Protein AF-A0A651H8C2-F1 (afdb_monomer_lite)

Structure (mmCIF, N/CA/C/O backbone):
data_AF-A0A651H8C2-F1
#
_entry.id   AF-A0A651H8C2-F1
#
loop_
_atom_site.group_PDB
_atom_site.id
_atom_site.type_symbol
_atom_site.label_atom_id
_atom_site.label_alt_id
_atom_site.label_comp_id
_atom_site.label_asym_id
_atom_site.label_entity_id
_atom_site.label_seq_id
_atom_site.pdbx_PDB_ins_code
_atom_site.Cartn_x
_atom_site.Cartn_y
_atom_site.Cartn_z
_atom_site.occupancy
_atom_site.B_iso_or_equiv
_atom_site.auth_seq_id
_atom_site.auth_comp_id
_atom_site.auth_asym_id
_atom_site.auth_atom_id
_atom_site.pdbx_PDB_model_num
ATOM 1 N N . MET A 1 1 ? 10.029 4.675 -16.932 1.00 61.56 1 MET A N 1
ATOM 2 C CA . MET A 1 1 ? 10.871 4.413 -15.744 1.00 61.56 1 MET A CA 1
ATOM 3 C C . MET A 1 1 ? 10.696 5.493 -14.683 1.00 61.56 1 MET A C 1
ATOM 5 O O . MET A 1 1 ? 9.834 5.257 -13.865 1.00 61.56 1 MET A O 1
ATOM 9 N N . ARG A 1 2 ? 11.285 6.706 -14.765 1.00 67.75 2 ARG A N 1
ATOM 10 C CA . ARG A 1 2 ? 11.061 7.772 -13.743 1.00 67.75 2 ARG A CA 1
ATOM 11 C C . ARG A 1 2 ? 9.588 8.041 -13.392 1.00 67.75 2 ARG A C 1
ATOM 13 O O . ARG A 1 2 ? 9.251 8.230 -12.239 1.00 67.75 2 ARG A O 1
ATOM 20 N N . ARG A 1 3 ? 8.698 8.016 -14.392 1.00 71.94 3 ARG A N 1
ATOM 21 C CA . ARG A 1 3 ? 7.248 8.160 -14.167 1.00 71.94 3 ARG A CA 1
ATOM 22 C C . ARG A 1 3 ? 6.633 6.999 -13.374 1.00 71.94 3 ARG A C 1
ATOM 24 O O . ARG A 1 3 ? 5.692 7.235 -12.642 1.00 71.94 3 ARG A O 1
ATOM 31 N N . ALA A 1 4 ? 7.127 5.775 -13.551 1.00 70.38 4 ALA A N 1
ATOM 32 C CA . ALA A 1 4 ? 6.646 4.609 -12.810 1.00 70.38 4 ALA A CA 1
ATOM 33 C C . ALA A 1 4 ? 7.158 4.618 -11.366 1.00 70.38 4 ALA A C 1
ATOM 35 O O . ALA A 1 4 ? 6.367 4.367 -10.468 1.00 70.38 4 ALA A O 1
ATOM 36 N N . ASP A 1 5 ? 8.420 5.005 -11.148 1.00 71.06 5 ASP A N 1
ATOM 37 C CA . ASP A 1 5 ? 8.989 5.166 -9.801 1.00 71.06 5 ASP A CA 1
ATOM 38 C C . ASP A 1 5 ? 8.168 6.169 -8.978 1.00 71.06 5 ASP A C 1
ATOM 40 O O . ASP A 1 5 ? 7.646 5.831 -7.919 1.00 71.06 5 ASP A O 1
ATOM 44 N N . SER A 1 6 ? 7.916 7.360 -9.534 1.00 77.19 6 SER A N 1
ATOM 45 C CA . SER A 1 6 ? 7.107 8.378 -8.857 1.00 77.19 6 SER A CA 1
ATOM 46 C C . SER A 1 6 ? 5.649 7.955 -8.630 1.00 77.19 6 SER A C 1
ATOM 48 O O . SER A 1 6 ? 5.031 8.400 -7.670 1.00 77.19 6 SER A O 1
ATOM 50 N N . LEU A 1 7 ? 5.067 7.109 -9.491 1.00 77.19 7 LEU A N 1
ATOM 51 C CA . LEU A 1 7 ? 3.709 6.588 -9.275 1.00 77.19 7 LEU A CA 1
ATOM 52 C C . LEU A 1 7 ? 3.666 5.595 -8.109 1.00 77.19 7 LEU A C 1
ATOM 54 O O . LEU A 1 7 ? 2.732 5.639 -7.311 1.00 77.19 7 LEU A O 1
ATOM 58 N N . ILE A 1 8 ? 4.681 4.735 -7.990 1.00 77.69 8 ILE A N 1
ATOM 59 C CA . ILE A 1 8 ? 4.803 3.796 -6.872 1.00 77.69 8 ILE A CA 1
ATOM 60 C C . ILE A 1 8 ? 4.958 4.572 -5.558 1.00 77.69 8 ILE A C 1
ATOM 62 O O . ILE A 1 8 ? 4.216 4.301 -4.619 1.00 77.69 8 ILE A O 1
ATOM 66 N N . GLU A 1 9 ? 5.837 5.576 -5.499 1.00 77.88 9 GLU A N 1
ATOM 67 C CA . GLU A 1 9 ? 6.042 6.426 -4.309 1.00 77.88 9 GLU A CA 1
ATOM 68 C C . GLU A 1 9 ? 4.744 7.102 -3.836 1.00 77.88 9 GLU A C 1
ATOM 70 O O . GLU A 1 9 ? 4.400 7.064 -2.653 1.00 77.88 9 GLU A O 1
ATOM 75 N N . VAL A 1 10 ? 3.977 7.682 -4.767 1.00 83.31 10 VAL A N 1
ATOM 76 C CA . VAL A 1 10 ? 2.702 8.346 -4.449 1.00 83.31 10 VAL A CA 1
ATOM 77 C C . VAL A 1 10 ? 1.705 7.366 -3.829 1.00 83.31 10 VAL A C 1
ATOM 79 O O . VAL A 1 10 ? 1.052 7.696 -2.835 1.00 83.31 10 VAL A O 1
ATOM 82 N N . GLU A 1 11 ? 1.587 6.159 -4.382 1.00 82.44 11 GLU A N 1
ATOM 83 C CA . GLU A 1 11 ? 0.660 5.151 -3.862 1.00 82.44 11 GLU A CA 1
ATOM 84 C C . GLU A 1 11 ? 1.151 4.537 -2.539 1.00 82.44 11 GLU A C 1
ATOM 86 O O . GLU A 1 11 ? 0.340 4.285 -1.647 1.00 82.44 11 GLU A O 1
ATOM 91 N N . LEU A 1 12 ? 2.465 4.374 -2.344 1.00 80.81 12 LEU A N 1
ATOM 92 C CA . LEU A 1 12 ? 3.044 3.948 -1.062 1.00 80.81 12 LEU A CA 1
ATOM 93 C C . LEU A 1 12 ? 2.746 4.961 0.051 1.00 80.81 12 LEU A C 1
ATOM 95 O O . LEU A 1 12 ? 2.313 4.573 1.141 1.00 80.81 12 LEU A O 1
ATOM 99 N N . LYS A 1 13 ? 2.893 6.257 -0.240 1.00 81.62 13 LYS A N 1
ATOM 100 C CA . LYS A 1 13 ? 2.529 7.336 0.685 1.00 81.62 13 LYS A CA 1
ATOM 101 C C . LYS A 1 13 ? 1.035 7.332 0.996 1.00 81.62 13 LYS A C 1
ATOM 103 O O . LYS A 1 13 ? 0.641 7.385 2.160 1.00 81.62 13 LYS A O 1
ATOM 108 N N . ARG A 1 14 ? 0.192 7.189 -0.030 1.00 82.75 14 ARG A N 1
ATOM 109 C CA . ARG A 1 14 ? -1.263 7.099 0.144 1.00 82.75 14 ARG A CA 1
ATOM 110 C C . ARG A 1 14 ? -1.661 5.915 1.023 1.00 82.75 14 ARG A C 1
ATOM 112 O O . ARG A 1 14 ? -2.537 6.058 1.872 1.00 82.75 14 ARG A O 1
ATOM 119 N N . ARG A 1 15 ? -1.014 4.759 0.857 1.00 83.81 15 ARG A N 1
ATOM 120 C CA . ARG A 1 15 ? -1.241 3.590 1.711 1.00 83.81 15 ARG A CA 1
ATOM 121 C C . ARG A 1 15 ? -0.920 3.898 3.173 1.00 83.81 15 ARG A C 1
ATOM 123 O O . ARG A 1 15 ? -1.736 3.598 4.039 1.00 83.81 15 ARG A O 1
ATOM 130 N N . HIS A 1 16 ? 0.233 4.507 3.443 1.00 82.00 16 HIS A N 1
ATOM 131 C CA . HIS A 1 16 ? 0.633 4.896 4.798 1.00 82.00 16 HIS A CA 1
ATOM 132 C C . HIS A 1 16 ? -0.402 5.832 5.452 1.00 82.00 16 HIS A C 1
ATOM 134 O O . HIS A 1 16 ? -0.836 5.599 6.585 1.00 82.00 16 HIS A O 1
ATOM 140 N N . ASP A 1 17 ? -0.880 6.833 4.709 1.00 84.88 17 ASP A N 1
ATOM 141 C CA . ASP A 1 17 ? -1.920 7.755 5.179 1.00 84.88 17 ASP A CA 1
ATOM 142 C C . ASP A 1 17 ? -3.240 7.029 5.493 1.00 84.88 17 ASP A C 1
ATOM 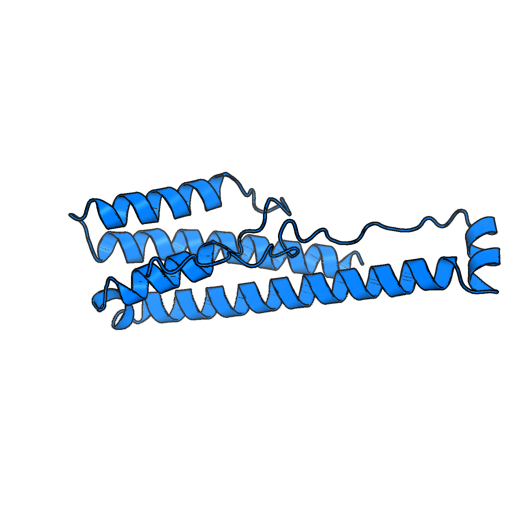144 O O . ASP A 1 17 ? -3.889 7.308 6.504 1.00 84.88 17 ASP A O 1
ATOM 148 N N . LEU A 1 18 ? -3.645 6.077 4.646 1.00 85.56 18 LEU A N 1
ATOM 149 C CA . LEU A 1 18 ? -4.859 5.281 4.848 1.00 85.56 18 LEU A CA 1
ATOM 150 C C . LEU A 1 18 ? -4.763 4.384 6.087 1.00 85.56 18 LEU A C 1
ATOM 152 O O . LEU A 1 18 ? -5.717 4.324 6.861 1.00 85.56 18 LEU A O 1
ATOM 156 N N . ILE A 1 19 ? -3.619 3.735 6.316 1.00 82.94 19 ILE A N 1
ATOM 157 C CA . ILE A 1 19 ? -3.395 2.906 7.511 1.00 82.94 19 ILE A CA 1
ATOM 158 C C . ILE A 1 19 ? -3.465 3.763 8.775 1.00 82.94 19 ILE A C 1
ATOM 160 O O . ILE A 1 19 ? -4.143 3.402 9.738 1.00 82.94 19 ILE A O 1
ATOM 164 N N . THR A 1 20 ? -2.845 4.943 8.743 1.00 83.75 20 THR A N 1
ATOM 165 C CA . THR A 1 20 ? -2.864 5.893 9.864 1.00 83.75 20 THR A CA 1
ATOM 166 C C . THR A 1 20 ? -4.287 6.329 10.217 1.00 83.75 20 THR A C 1
ATOM 168 O O . THR A 1 20 ? -4.624 6.466 11.392 1.00 83.75 20 THR A O 1
ATOM 171 N N . ARG A 1 21 ? -5.155 6.491 9.211 1.00 85.94 21 ARG A N 1
ATOM 172 C CA . ARG A 1 21 ? -6.579 6.816 9.397 1.00 85.94 21 ARG A CA 1
ATOM 173 C C . ARG A 1 21 ? -7.430 5.622 9.839 1.00 85.94 21 ARG A C 1
ATOM 175 O O . ARG A 1 21 ? -8.432 5.832 10.513 1.00 85.94 21 ARG A O 1
ATOM 182 N N . LEU A 1 22 ? -7.045 4.391 9.496 1.00 83.12 22 LEU A N 1
ATOM 183 C CA . LEU A 1 22 ? -7.740 3.166 9.919 1.00 83.12 22 LEU A CA 1
ATOM 184 C C . LEU A 1 22 ? -7.526 2.848 11.404 1.00 83.12 22 LEU A C 1
ATOM 186 O O . LEU A 1 22 ? -8.455 2.384 12.064 1.00 83.12 22 LEU A O 1
ATOM 190 N N . LEU A 1 23 ? -6.330 3.122 11.936 1.00 81.56 23 LEU A N 1
ATOM 191 C CA . LEU A 1 23 ? -5.975 2.865 13.337 1.00 81.56 23 LEU A CA 1
ATOM 192 C C . LEU A 1 23 ? -7.020 3.383 14.349 1.00 81.56 23 LEU A C 1
ATOM 194 O O . LEU A 1 23 ? -7.513 2.565 15.125 1.00 81.56 23 LEU A O 1
ATOM 198 N N . PRO A 1 24 ? -7.407 4.677 14.350 1.00 81.50 24 PRO A N 1
ATOM 199 C CA . PRO A 1 24 ? -8.368 5.205 15.317 1.00 81.50 24 PRO A CA 1
ATOM 200 C C . PRO A 1 24 ? -9.773 4.601 15.180 1.00 81.50 24 PRO A C 1
ATOM 202 O O . PRO A 1 24 ? -10.465 4.456 16.182 1.00 81.50 24 PRO A O 1
ATOM 205 N N . VAL A 1 25 ? -10.196 4.219 13.970 1.00 82.88 25 VAL A N 1
ATOM 206 C CA . VAL A 1 25 ? -11.518 3.607 13.725 1.00 82.88 25 VAL A CA 1
ATOM 207 C C . VAL A 1 25 ? -11.577 2.196 14.316 1.00 82.88 25 VAL A C 1
ATOM 209 O O . VAL A 1 25 ? -12.548 1.823 14.981 1.00 82.88 25 VAL A O 1
ATOM 212 N N . VAL A 1 26 ? -10.497 1.427 14.143 1.00 79.00 26 VAL A N 1
ATOM 213 C CA . VAL A 1 26 ? -10.358 0.090 14.736 1.00 79.00 26 VAL A CA 1
ATOM 214 C C . VAL A 1 26 ? -10.289 0.173 16.263 1.00 79.00 26 VAL A C 1
ATOM 216 O O . VAL A 1 26 ? -10.949 -0.616 16.937 1.00 79.00 26 VAL A O 1
ATOM 219 N N . THR A 1 27 ? -9.547 1.135 16.824 1.00 73.88 27 THR A N 1
ATOM 220 C CA . THR A 1 27 ? -9.454 1.298 18.286 1.00 73.88 27 THR A CA 1
ATOM 221 C C . THR A 1 27 ? -10.755 1.805 18.903 1.00 73.88 27 THR A C 1
ATOM 223 O O . THR A 1 27 ? -11.179 1.269 19.919 1.00 73.88 27 THR A O 1
ATOM 226 N N . ALA A 1 28 ? -11.436 2.772 18.277 1.00 76.25 28 ALA A N 1
ATOM 227 C CA . ALA A 1 28 ? -12.701 3.315 18.783 1.00 76.25 28 ALA A CA 1
ATOM 228 C C . ALA A 1 28 ? -13.816 2.260 18.821 1.00 76.25 28 ALA A C 1
ATOM 230 O O . ALA A 1 28 ? -14.696 2.298 19.678 1.00 76.25 28 ALA A O 1
ATOM 231 N N . SER A 1 29 ? -13.754 1.280 17.918 1.00 66.12 29 SER A N 1
ATOM 232 C CA . SER A 1 29 ? -14.707 0.174 17.896 1.00 66.12 29 SER A CA 1
ATOM 233 C C . SER A 1 29 ? -14.540 -0.784 19.082 1.00 66.12 29 SER A C 1
ATOM 235 O O . SER A 1 29 ? -15.473 -1.537 19.372 1.00 66.12 29 SER A O 1
ATOM 237 N N . ARG A 1 30 ? -13.389 -0.769 19.782 1.00 64.94 30 ARG A N 1
ATOM 238 C CA . ARG A 1 30 ? -13.098 -1.607 20.961 1.00 64.94 30 ARG A CA 1
ATOM 239 C C . ARG A 1 30 ? -12.039 -0.970 21.879 1.00 64.94 30 ARG A C 1
ATOM 241 O O . ARG A 1 30 ? -10.850 -1.246 21.751 1.00 64.94 30 ARG A O 1
ATOM 248 N N . GLU A 1 31 ? -12.488 -0.229 22.892 1.00 58.56 31 GLU A N 1
ATOM 249 C CA . GLU A 1 31 ? -11.609 0.369 23.919 1.00 58.56 31 GLU A CA 1
ATOM 250 C C . GLU A 1 31 ? -10.976 -0.683 24.873 1.00 58.56 31 GLU A C 1
ATOM 252 O O . GLU A 1 31 ? -9.943 -0.431 25.485 1.00 58.56 31 GLU A O 1
ATOM 257 N N . HIS A 1 32 ? -11.549 -1.895 24.986 1.00 52.62 32 HIS A N 1
ATOM 258 C CA . HIS A 1 32 ? -11.216 -2.864 26.052 1.00 52.62 32 HIS A CA 1
ATOM 259 C C . HIS A 1 32 ? -10.956 -4.307 25.577 1.00 52.62 32 HIS A C 1
ATOM 261 O O . HIS A 1 32 ? -11.388 -5.261 26.223 1.00 52.62 32 HIS A O 1
ATOM 267 N N . GLU A 1 33 ? -10.256 -4.509 24.457 1.00 67.25 33 GLU A N 1
ATOM 268 C CA . GLU A 1 33 ? -9.964 -5.864 23.966 1.00 67.25 33 GLU A CA 1
ATOM 269 C C . GLU A 1 33 ? -8.481 -6.057 23.616 1.00 67.25 33 GLU A C 1
ATOM 271 O O . GLU A 1 33 ? -7.947 -5.462 22.678 1.00 67.25 33 GLU A O 1
ATOM 276 N N . ARG A 1 34 ? -7.800 -6.919 24.387 1.00 66.75 34 ARG A N 1
ATOM 277 C CA . ARG A 1 34 ? -6.347 -7.160 24.293 1.00 66.75 34 ARG A CA 1
ATOM 278 C C . ARG A 1 34 ? -5.912 -7.620 22.895 1.00 66.75 34 ARG A C 1
ATOM 280 O O . ARG A 1 34 ? -4.860 -7.228 22.404 1.00 66.75 34 ARG A O 1
ATOM 287 N N . GLN A 1 35 ? -6.745 -8.422 22.235 1.00 65.44 35 GLN A N 1
ATOM 288 C CA . GLN A 1 35 ? -6.471 -8.970 20.905 1.00 65.44 35 GLN A CA 1
ATOM 289 C C . GLN A 1 35 ? -6.529 -7.905 19.792 1.00 65.44 35 GLN A C 1
ATOM 291 O O . GLN A 1 35 ? -5.765 -7.967 18.823 1.00 65.44 35 GLN A O 1
ATOM 296 N N . THR A 1 36 ? -7.374 -6.883 19.952 1.00 67.06 36 THR A N 1
ATOM 297 C CA . THR A 1 36 ? -7.422 -5.717 19.058 1.00 67.06 36 THR A CA 1
ATOM 298 C C . THR A 1 36 ? -6.156 -4.884 19.201 1.00 67.06 36 THR A C 1
ATOM 300 O O . THR A 1 36 ? -5.572 -4.481 18.199 1.00 67.06 36 THR A O 1
ATOM 303 N N . GLN A 1 37 ? -5.683 -4.685 20.434 1.00 69.19 37 GLN A N 1
ATOM 304 C CA . GLN A 1 37 ? -4.456 -3.933 20.706 1.00 69.19 37 GLN A CA 1
ATOM 305 C C . GLN A 1 37 ? -3.212 -4.615 20.119 1.00 69.19 37 GLN A C 1
ATOM 307 O O . GLN A 1 37 ? -2.365 -3.926 19.557 1.00 69.19 37 GLN A O 1
ATOM 312 N N . GLU A 1 38 ? -3.124 -5.950 20.162 1.00 73.19 38 GLU A N 1
ATOM 313 C CA . GLU A 1 38 ? -2.050 -6.711 19.499 1.00 73.19 38 GLU A CA 1
ATOM 314 C C . GLU A 1 38 ? -2.070 -6.526 17.972 1.00 73.19 38 GLU A C 1
ATOM 316 O O . GLU A 1 38 ? -1.035 -6.267 17.358 1.00 73.19 38 GLU A O 1
ATOM 321 N N . SER A 1 39 ? -3.251 -6.597 17.356 1.00 66.69 39 SER A N 1
ATOM 322 C CA . SER A 1 39 ? -3.411 -6.435 15.902 1.00 66.69 39 SER A CA 1
ATOM 323 C C . SER A 1 39 ? -3.111 -4.997 15.451 1.00 66.69 39 SER A C 1
ATOM 325 O O . SER A 1 39 ? -2.460 -4.767 14.435 1.00 66.69 39 SER A O 1
ATOM 327 N N . VAL A 1 40 ? -3.530 -4.011 16.248 1.00 71.38 40 VAL A N 1
ATOM 328 C CA . VAL A 1 40 ? -3.216 -2.586 16.066 1.00 71.38 40 VAL A CA 1
ATOM 329 C C . VAL A 1 40 ? -1.720 -2.319 16.250 1.00 71.38 40 VAL A C 1
ATOM 331 O O . VAL A 1 40 ? -1.142 -1.547 15.488 1.00 71.38 40 VAL A O 1
ATOM 334 N N . ALA A 1 41 ? -1.071 -2.975 17.214 1.00 71.50 41 ALA A N 1
ATOM 335 C CA . ALA A 1 41 ? 0.372 -2.881 17.408 1.00 71.50 41 ALA A CA 1
ATOM 336 C C . ALA A 1 41 ? 1.140 -3.442 16.203 1.00 71.50 41 ALA A C 1
ATOM 338 O O . ALA A 1 41 ? 2.084 -2.804 15.749 1.00 71.50 41 ALA A O 1
ATOM 339 N N . GLN A 1 42 ? 0.699 -4.567 15.627 1.00 69.94 42 GLN A N 1
ATOM 340 C CA . GLN A 1 42 ? 1.275 -5.109 14.387 1.00 69.94 42 GLN A CA 1
ATOM 341 C C . GLN A 1 42 ? 1.107 -4.154 13.197 1.00 69.94 42 GLN A C 1
ATOM 343 O O . GLN A 1 42 ? 2.032 -3.974 12.410 1.00 69.94 42 GLN A O 1
ATOM 348 N N . LEU A 1 43 ? -0.052 -3.502 13.068 1.00 67.06 43 LEU A N 1
ATOM 349 C CA . LEU A 1 43 ? -0.266 -2.491 12.028 1.00 67.06 43 LEU A CA 1
ATOM 350 C C . LEU A 1 43 ? 0.640 -1.265 12.229 1.00 67.06 43 LEU A C 1
ATOM 352 O O . LEU A 1 43 ? 1.177 -0.732 11.258 1.00 67.06 43 LEU A O 1
ATOM 356 N N . ARG A 1 44 ? 0.856 -0.835 13.479 1.00 68.50 44 ARG A N 1
ATOM 357 C CA . ARG A 1 44 ? 1.773 0.269 13.809 1.00 68.50 44 ARG A CA 1
ATOM 358 C C . ARG A 1 44 ? 3.223 -0.070 13.491 1.00 68.50 44 ARG A C 1
ATOM 360 O O . ARG A 1 44 ? 3.868 0.715 12.809 1.00 68.50 44 ARG A O 1
ATOM 367 N N . THR A 1 45 ? 3.711 -1.245 13.887 1.00 68.00 45 THR A N 1
ATOM 368 C CA . THR A 1 45 ? 5.090 -1.654 13.576 1.00 68.00 45 THR A CA 1
ATOM 369 C C . THR A 1 45 ? 5.323 -1.768 12.073 1.00 68.00 45 THR A C 1
ATOM 371 O O . THR A 1 45 ? 6.373 -1.355 11.594 1.00 68.00 45 THR A O 1
ATOM 374 N N . GLN A 1 46 ? 4.337 -2.238 11.301 1.00 62.84 46 GLN A N 1
ATOM 375 C CA . GLN A 1 46 ? 4.415 -2.247 9.834 1.00 62.84 46 GLN A CA 1
ATOM 376 C C . GLN A 1 46 ? 4.455 -0.832 9.233 1.00 62.84 46 GLN A C 1
ATOM 378 O O . GLN A 1 46 ? 5.148 -0.598 8.244 1.00 62.84 46 GLN A O 1
ATOM 383 N N . THR A 1 47 ? 3.740 0.114 9.842 1.00 61.41 47 THR A N 1
ATOM 384 C CA . THR A 1 47 ? 3.683 1.518 9.408 1.00 61.41 47 THR A CA 1
ATOM 385 C C . THR A 1 47 ? 4.972 2.275 9.747 1.00 61.41 47 THR A C 1
ATOM 387 O O . THR A 1 47 ? 5.420 3.101 8.958 1.00 61.41 47 THR A O 1
ATOM 390 N N . GLU A 1 48 ? 5.594 1.968 10.888 1.00 62.16 48 GLU A N 1
ATOM 391 C CA . GLU A 1 48 ? 6.862 2.558 11.341 1.00 62.16 48 GLU A CA 1
ATOM 392 C C . GLU A 1 48 ? 8.086 1.939 10.645 1.00 62.16 48 GLU A C 1
ATOM 394 O O . GLU A 1 48 ? 9.055 2.639 10.359 1.00 62.16 48 GLU A O 1
ATOM 399 N N . ALA A 1 49 ? 8.039 0.641 10.320 1.00 54.97 49 ALA A N 1
ATOM 400 C CA . ALA A 1 49 ? 9.123 -0.066 9.633 1.00 54.97 49 ALA A CA 1
ATOM 401 C C . ALA A 1 49 ? 9.216 0.253 8.128 1.00 54.97 49 ALA A C 1
ATOM 403 O O . ALA A 1 49 ? 10.228 -0.059 7.501 1.00 54.97 49 ALA A O 1
ATOM 404 N N . SER A 1 50 ? 8.186 0.872 7.541 1.00 53.59 50 SER A N 1
ATOM 405 C CA . SER A 1 50 ? 8.179 1.332 6.147 1.00 53.59 50 SER A CA 1
ATOM 406 C C . SER A 1 50 ? 8.012 2.853 6.074 1.00 53.59 50 SER A C 1
ATOM 408 O O . SER A 1 50 ? 6.881 3.343 6.001 1.00 53.59 50 SER A O 1
ATOM 410 N N . PRO A 1 51 ? 9.123 3.617 6.057 1.00 54.91 51 PRO A N 1
ATOM 411 C CA . PRO A 1 51 ? 9.099 5.030 5.697 1.00 54.91 51 PRO A CA 1
ATOM 412 C C . PRO A 1 51 ? 8.393 5.236 4.345 1.00 54.91 51 PRO A C 1
ATOM 414 O O . PRO A 1 51 ? 8.466 4.348 3.491 1.00 54.91 51 PRO A O 1
ATOM 417 N N . PRO A 1 52 ? 7.760 6.400 4.104 1.00 51.75 52 PRO A N 1
ATOM 418 C CA . PRO A 1 52 ? 6.992 6.669 2.881 1.00 51.75 52 PRO A CA 1
ATOM 419 C C . PRO A 1 52 ? 7.787 6.492 1.572 1.00 51.75 52 PRO A C 1
ATOM 421 O O . PRO A 1 52 ? 7.171 6.253 0.538 1.00 51.75 52 PRO A O 1
ATOM 424 N N . ASP A 1 53 ? 9.123 6.542 1.636 1.00 47.84 53 ASP A N 1
ATOM 425 C CA . ASP A 1 53 ? 10.039 6.428 0.489 1.00 47.84 53 ASP A CA 1
ATOM 426 C C . ASP A 1 53 ? 10.697 5.045 0.333 1.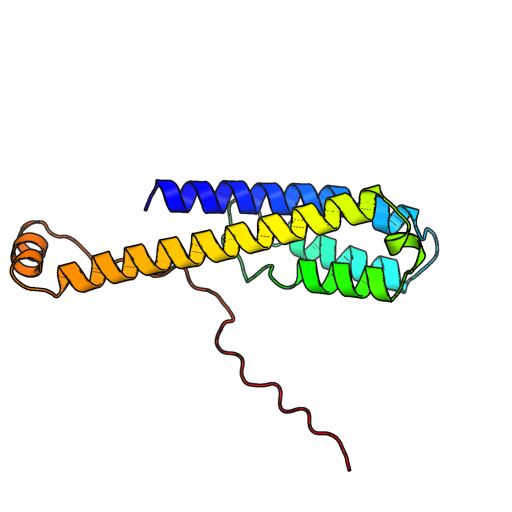00 47.84 53 ASP A C 1
ATOM 428 O O . ASP A 1 53 ? 11.452 4.816 -0.612 1.00 47.84 53 ASP A O 1
ATOM 432 N N . CYS A 1 54 ? 10.448 4.099 1.241 1.00 47.25 54 CYS A N 1
ATOM 433 C CA . CYS A 1 54 ? 11.064 2.781 1.146 1.00 47.25 54 CYS A CA 1
ATOM 434 C C . CYS A 1 54 ? 10.135 1.802 0.427 1.00 47.25 54 CYS A C 1
ATOM 436 O O . CYS A 1 54 ? 9.075 1.427 0.934 1.00 47.25 54 CYS A O 1
ATOM 438 N N . ALA A 1 55 ? 10.614 1.267 -0.697 1.00 47.22 55 ALA A N 1
ATOM 439 C CA . ALA A 1 55 ? 10.228 -0.042 -1.226 1.00 47.22 55 ALA A CA 1
ATOM 440 C C . ALA A 1 55 ? 10.688 -1.173 -0.273 1.00 47.22 55 ALA A C 1
ATOM 442 O O . ALA A 1 55 ? 11.387 -2.100 -0.669 1.00 47.22 55 ALA A O 1
ATOM 443 N N . GLY A 1 56 ? 10.377 -1.032 1.019 1.00 42.31 56 GLY A N 1
ATOM 444 C CA . GLY A 1 56 ? 10.705 -1.980 2.074 1.00 42.31 56 GLY A CA 1
ATOM 445 C C . GLY A 1 56 ? 9.908 -3.282 1.950 1.00 42.31 56 GLY A C 1
ATOM 446 O O . GLY A 1 56 ? 9.028 -3.383 1.087 1.00 42.31 56 GLY A O 1
ATOM 447 N N . PRO A 1 57 ? 10.232 -4.281 2.797 1.00 42.28 57 PRO A N 1
ATOM 448 C CA . PRO A 1 57 ? 9.700 -5.636 2.705 1.00 42.28 57 PRO A CA 1
ATOM 449 C C . PRO A 1 57 ? 8.175 -5.633 2.620 1.00 42.28 57 PRO A C 1
ATOM 451 O O . PRO A 1 57 ? 7.498 -4.833 3.266 1.00 42.28 57 PRO A O 1
ATOM 454 N N . ASP A 1 58 ? 7.673 -6.504 1.751 1.00 53.00 58 ASP A N 1
ATOM 455 C CA . ASP A 1 58 ? 6.355 -6.424 1.138 1.00 53.00 58 ASP A CA 1
ATOM 456 C C . ASP A 1 58 ? 5.209 -6.118 2.134 1.00 53.00 58 ASP A C 1
ATOM 458 O O . ASP A 1 58 ? 4.876 -6.939 2.991 1.00 53.00 58 ASP A O 1
ATOM 462 N N . PRO A 1 59 ? 4.549 -4.950 2.030 1.00 52.00 59 PRO A N 1
ATOM 463 C CA . PRO A 1 59 ? 3.459 -4.559 2.934 1.00 52.00 59 PRO A CA 1
ATOM 464 C C . PRO A 1 59 ? 2.117 -5.198 2.560 1.00 52.00 59 PRO A C 1
ATOM 466 O O . PRO A 1 59 ? 1.074 -4.829 3.104 1.00 52.00 59 PRO A O 1
ATOM 469 N N . THR A 1 60 ? 2.136 -6.194 1.669 1.00 53.12 60 THR A N 1
ATOM 470 C CA . THR A 1 60 ? 1.002 -7.066 1.324 1.00 53.12 60 THR A CA 1
ATOM 471 C C . THR A 1 60 ? 0.346 -7.713 2.548 1.00 53.12 60 THR A C 1
ATOM 473 O O . THR A 1 60 ? -0.765 -8.225 2.436 1.00 53.12 60 THR A O 1
ATOM 476 N N . ALA A 1 61 ? 0.972 -7.649 3.726 1.00 61.25 61 ALA A N 1
ATOM 477 C CA . ALA A 1 61 ? 0.415 -8.091 4.999 1.00 61.25 61 ALA A CA 1
ATOM 478 C C . ALA A 1 61 ? -0.688 -7.181 5.582 1.00 61.25 61 ALA A C 1
ATOM 480 O O . ALA A 1 61 ? -1.474 -7.656 6.401 1.00 61.25 61 ALA A O 1
ATOM 481 N N . VAL A 1 62 ? -0.816 -5.914 5.167 1.00 69.50 62 VAL A N 1
ATOM 482 C CA . VAL A 1 62 ? -1.755 -4.976 5.816 1.00 69.50 62 VAL A CA 1
ATOM 483 C C . VAL A 1 62 ? -3.213 -5.285 5.469 1.00 69.50 62 VAL A C 1
ATOM 485 O O . VAL A 1 62 ? -4.053 -5.414 6.360 1.00 69.50 62 VAL A O 1
ATOM 488 N N . LEU A 1 63 ? -3.547 -5.412 4.180 1.00 78.81 63 LEU A N 1
ATOM 489 C CA . LEU A 1 63 ? -4.929 -5.650 3.748 1.00 78.81 63 LEU A CA 1
ATOM 490 C C . LEU A 1 63 ? -5.506 -6.980 4.289 1.00 78.81 63 LEU A C 1
ATOM 492 O O . LEU A 1 63 ? -6.659 -6.972 4.730 1.00 78.81 63 LEU A O 1
ATOM 496 N N . PRO A 1 64 ? -4.755 -8.101 4.323 1.00 80.25 64 PRO A N 1
ATOM 497 C CA . PRO A 1 64 ? -5.172 -9.323 5.011 1.00 80.25 64 PRO A CA 1
ATOM 498 C C . PRO A 1 64 ? -5.443 -9.122 6.505 1.00 80.25 64 PRO A C 1
ATOM 500 O O . PRO A 1 64 ? -6.458 -9.609 6.994 1.00 80.25 64 PRO A O 1
ATOM 503 N N . VAL A 1 65 ? -4.599 -8.366 7.219 1.00 77.88 65 VAL A N 1
ATOM 504 C CA . VAL A 1 65 ? -4.816 -8.051 8.644 1.00 77.88 65 VAL A CA 1
ATOM 505 C C . VAL A 1 65 ? -6.095 -7.230 8.831 1.00 77.88 65 VAL A C 1
ATOM 507 O O . VAL A 1 65 ? -6.913 -7.554 9.690 1.00 77.88 65 VAL A O 1
ATOM 510 N N . VAL A 1 66 ? -6.330 -6.219 7.989 1.00 80.12 66 VAL A N 1
ATOM 511 C CA . VAL A 1 66 ? -7.561 -5.407 8.025 1.00 80.12 66 VAL A CA 1
ATOM 512 C C . VAL A 1 66 ? -8.806 -6.255 7.729 1.00 80.12 66 VAL A C 1
ATOM 514 O O . VAL A 1 66 ? -9.837 -6.072 8.374 1.00 80.12 66 VAL A O 1
ATOM 517 N N . ARG A 1 67 ? -8.728 -7.215 6.797 1.00 84.19 67 ARG A N 1
ATOM 518 C CA . ARG A 1 67 ? -9.827 -8.161 6.523 1.00 84.19 67 ARG A CA 1
ATOM 519 C C . ARG A 1 67 ? -10.087 -9.098 7.700 1.00 84.19 67 ARG A C 1
ATOM 521 O O . ARG A 1 67 ? -11.235 -9.232 8.103 1.00 84.19 67 ARG A O 1
ATOM 528 N N . ALA A 1 68 ? -9.040 -9.667 8.293 1.00 83.19 68 ALA A N 1
ATOM 529 C CA . ALA A 1 68 ? -9.168 -10.526 9.468 1.00 83.19 68 ALA A CA 1
ATOM 530 C C . ALA A 1 68 ? -9.790 -9.778 10.663 1.00 83.19 68 ALA A C 1
ATOM 532 O O . ALA A 1 68 ? -10.593 -10.342 11.406 1.00 83.19 68 ALA A O 1
ATOM 533 N N . LEU A 1 69 ? -9.467 -8.490 10.828 1.00 78.75 69 LEU A N 1
ATOM 534 C CA . LEU A 1 69 ? -10.120 -7.622 11.809 1.00 78.75 69 LEU A CA 1
ATOM 535 C C . LEU A 1 69 ? -11.605 -7.422 11.492 1.00 78.75 69 LEU A C 1
ATOM 537 O O . LEU A 1 69 ? -12.437 -7.551 12.385 1.00 78.75 69 LEU A O 1
ATOM 541 N N . ALA A 1 70 ? -11.955 -7.161 10.232 1.00 84.19 70 ALA A N 1
ATOM 542 C CA . ALA A 1 70 ? -13.349 -7.015 9.822 1.00 84.19 70 ALA A CA 1
ATOM 543 C C . ALA A 1 70 ? -14.165 -8.301 10.055 1.00 84.19 70 ALA A C 1
ATOM 545 O O . ALA A 1 70 ? -15.308 -8.230 10.498 1.00 84.19 70 ALA A O 1
ATOM 546 N N . GLU A 1 71 ? -13.590 -9.478 9.794 1.00 84.06 71 GLU A N 1
ATOM 547 C CA . GLU A 1 71 ? -14.232 -10.781 10.029 1.00 84.06 71 GLU A CA 1
ATOM 548 C C . GLU A 1 71 ? -14.454 -11.059 11.519 1.00 84.06 71 GLU A C 1
ATOM 550 O O . GLU A 1 71 ? -15.524 -11.521 11.914 1.00 84.06 71 GLU A O 1
ATOM 555 N N . ARG A 1 72 ? -13.466 -10.735 12.360 1.00 81.25 72 ARG A N 1
ATOM 556 C CA . ARG A 1 72 ? -13.561 -10.892 13.818 1.00 81.25 72 ARG A CA 1
ATOM 557 C C . ARG A 1 72 ? -14.518 -9.908 14.476 1.00 81.25 72 ARG A C 1
ATOM 559 O O . ARG A 1 72 ? -15.106 -10.233 15.506 1.00 81.25 72 ARG A O 1
ATOM 566 N N . TYR A 1 73 ? -14.675 -8.719 13.902 1.00 80.88 73 TYR A N 1
ATOM 567 C CA . TYR A 1 73 ? -15.445 -7.631 14.494 1.00 80.88 73 TYR A CA 1
ATOM 568 C C . TYR A 1 73 ? -16.552 -7.153 13.544 1.00 80.88 73 TYR A C 1
ATOM 570 O O . TYR A 1 73 ? -16.367 -6.162 12.838 1.00 80.88 73 TYR A O 1
ATOM 578 N N . PRO A 1 74 ? -17.752 -7.769 13.578 1.00 81.88 74 PRO A N 1
ATOM 579 C CA . PRO A 1 74 ? -18.883 -7.383 12.726 1.00 81.88 74 PRO A CA 1
ATOM 580 C C . PRO A 1 74 ? -19.284 -5.904 12.837 1.00 81.88 74 PRO A C 1
ATOM 582 O O . PRO A 1 74 ? -19.764 -5.321 11.871 1.00 81.88 74 PRO A O 1
ATOM 585 N N . ALA A 1 75 ? -19.033 -5.272 13.989 1.00 82.00 75 ALA A N 1
ATOM 586 C CA . ALA A 1 75 ? -19.253 -3.838 14.187 1.00 82.00 75 ALA A CA 1
ATOM 587 C C . ALA A 1 75 ? -18.447 -2.968 13.198 1.00 82.00 75 ALA A C 1
ATOM 589 O O . ALA A 1 75 ? -18.959 -1.954 12.728 1.00 82.00 75 ALA A O 1
ATOM 590 N N . LEU A 1 76 ? -17.235 -3.396 12.818 1.00 83.38 76 LEU A N 1
ATOM 591 C CA . LEU A 1 76 ? -16.427 -2.723 11.794 1.00 83.38 76 LEU A CA 1
ATOM 592 C C . LEU A 1 76 ? -17.054 -2.850 10.404 1.00 83.38 76 LEU A C 1
ATOM 594 O O . LEU A 1 76 ? -16.966 -1.926 9.607 1.00 83.38 76 LEU A O 1
ATOM 598 N N . GLN A 1 77 ? -17.720 -3.971 10.111 1.00 80.69 77 GLN A N 1
ATOM 599 C CA . GLN A 1 77 ? -18.391 -4.167 8.821 1.00 80.69 77 GLN A CA 1
ATOM 600 C C . GLN A 1 77 ? -19.590 -3.228 8.652 1.00 80.69 77 GLN A C 1
ATOM 602 O O . GLN A 1 77 ? -19.896 -2.814 7.536 1.00 80.69 77 GLN A O 1
ATOM 607 N N . SER A 1 78 ? -20.264 -2.888 9.755 1.00 84.88 78 SER A N 1
ATOM 608 C CA . SER A 1 78 ? -21.347 -1.899 9.761 1.00 84.88 78 SER A CA 1
ATOM 609 C C . SER A 1 78 ? -20.860 -0.448 9.784 1.00 84.88 78 SER A C 1
ATOM 611 O O . SER A 1 78 ? -21.650 0.459 9.522 1.00 84.88 78 SER A O 1
ATOM 613 N N . ASP A 1 79 ? -19.582 -0.210 10.089 1.00 86.88 79 ASP A N 1
ATOM 614 C CA . ASP A 1 79 ? -19.004 1.128 10.088 1.00 86.88 79 ASP A CA 1
ATOM 615 C C . ASP A 1 79 ? -18.719 1.578 8.647 1.00 86.88 79 ASP A C 1
ATOM 617 O O . ASP A 1 79 ? -17.885 1.028 7.920 1.00 86.88 79 ASP A O 1
ATOM 621 N N . ARG A 1 80 ? -19.435 2.623 8.225 1.00 88.75 80 ARG A N 1
ATOM 622 C CA . ARG A 1 80 ? -19.316 3.188 6.881 1.00 88.75 80 ARG A CA 1
ATOM 623 C C . ARG A 1 80 ? -17.918 3.750 6.605 1.00 88.75 80 ARG A C 1
ATOM 625 O O . ARG A 1 80 ? -17.403 3.552 5.506 1.00 88.75 80 ARG A O 1
ATOM 632 N N . LEU A 1 81 ? -17.310 4.434 7.575 1.00 88.69 81 LEU A N 1
ATOM 633 C CA . LEU A 1 81 ? -15.976 5.018 7.432 1.00 88.69 81 LEU A CA 1
ATOM 634 C C . LEU A 1 81 ? -14.922 3.913 7.310 1.00 88.69 81 LEU A C 1
ATOM 636 O O . LEU A 1 81 ? -14.040 4.001 6.455 1.00 88.69 81 LEU A O 1
ATOM 640 N N . PHE A 1 82 ? -15.039 2.850 8.113 1.00 88.94 82 PHE A N 1
ATOM 641 C CA . PHE A 1 82 ? -14.166 1.681 7.999 1.00 88.94 82 PHE A CA 1
ATOM 642 C C . PHE A 1 82 ? -14.254 1.049 6.604 1.00 88.94 82 PHE A C 1
ATOM 644 O O . PHE A 1 82 ? -13.224 0.835 5.962 1.00 88.94 82 PHE A O 1
ATOM 651 N N . GLY A 1 83 ? -15.468 0.813 6.098 1.00 90.00 83 GLY A N 1
ATOM 652 C CA . GLY A 1 83 ? -15.674 0.245 4.764 1.00 90.00 83 GLY A CA 1
ATOM 653 C C . GLY A 1 83 ? -15.101 1.111 3.632 1.00 90.00 83 GLY A C 1
ATOM 654 O O . GLY A 1 83 ? -14.479 0.588 2.703 1.00 90.00 83 GLY A O 1
ATOM 655 N N . GLU A 1 84 ? -15.253 2.436 3.711 1.00 91.56 84 GLU A N 1
ATOM 656 C CA . GLU A 1 84 ? -14.686 3.385 2.739 1.00 91.56 84 GLU A CA 1
ATOM 657 C C . GLU A 1 84 ? -13.145 3.381 2.752 1.00 91.56 84 GLU A C 1
ATOM 659 O O . GLU A 1 84 ? -12.506 3.349 1.691 1.00 91.56 84 GLU A O 1
ATOM 664 N N . LEU A 1 85 ? -12.535 3.352 3.941 1.00 90.25 85 LEU A N 1
ATOM 665 C CA . LEU A 1 85 ? -11.082 3.276 4.104 1.00 90.25 85 LEU A CA 1
ATOM 666 C C . LEU A 1 85 ? -10.523 1.923 3.645 1.00 90.25 85 LEU A C 1
ATOM 668 O O . LEU A 1 85 ? -9.515 1.891 2.939 1.00 90.25 85 LEU A O 1
ATOM 672 N N . GLN A 1 86 ? -11.190 0.815 3.979 1.00 88.62 86 GLN A N 1
ATOM 673 C CA . GLN A 1 86 ? -10.806 -0.529 3.543 1.00 88.62 86 GLN A CA 1
ATOM 674 C C . GLN A 1 86 ? -10.861 -0.662 2.015 1.00 88.62 86 GLN A C 1
ATOM 676 O O . GLN A 1 86 ? -9.946 -1.227 1.410 1.00 88.62 86 GLN A O 1
ATOM 681 N N . ARG A 1 87 ? -11.903 -0.117 1.370 1.00 90.69 87 ARG A N 1
ATOM 682 C CA . ARG A 1 87 ? -12.005 -0.083 -0.097 1.00 90.69 87 ARG A CA 1
ATOM 683 C C . ARG A 1 87 ? -10.879 0.745 -0.710 1.00 90.69 87 ARG A C 1
ATOM 685 O O . ARG A 1 87 ? -10.194 0.252 -1.601 1.00 90.69 87 ARG A O 1
ATOM 692 N N . SER A 1 88 ? -10.648 1.952 -0.193 1.00 89.69 88 SER A N 1
ATOM 693 C CA . SER A 1 88 ? -9.571 2.833 -0.666 1.00 89.69 88 SER A CA 1
ATOM 694 C C . SER A 1 88 ? -8.198 2.170 -0.540 1.00 89.69 88 SER A C 1
ATOM 696 O O . SER A 1 88 ? -7.387 2.249 -1.459 1.00 89.69 88 SER A O 1
ATOM 698 N N . LEU A 1 89 ? -7.956 1.466 0.570 1.00 87.06 89 LEU A N 1
ATOM 699 C CA . LEU A 1 89 ? -6.732 0.699 0.787 1.00 87.06 89 LEU A CA 1
ATOM 700 C C . LEU A 1 89 ? -6.593 -0.423 -0.249 1.00 87.06 89 LEU A C 1
ATOM 702 O O . LEU A 1 89 ? -5.533 -0.572 -0.848 1.00 87.06 89 LEU A O 1
ATOM 706 N N . SER A 1 90 ? -7.669 -1.170 -0.514 1.00 86.88 90 SER A N 1
ATOM 707 C CA . SER A 1 90 ? -7.672 -2.227 -1.533 1.00 86.88 90 SER A CA 1
ATOM 708 C C . SER A 1 90 ? -7.399 -1.694 -2.944 1.00 86.88 90 SER A C 1
ATOM 710 O O . SER A 1 90 ? -6.706 -2.354 -3.715 1.00 86.88 90 SER A O 1
ATOM 712 N N . GLU A 1 91 ? -7.936 -0.527 -3.299 1.00 89.56 91 GLU A N 1
ATOM 713 C CA . GLU A 1 91 ? -7.669 0.120 -4.589 1.00 89.56 91 GLU A CA 1
ATOM 714 C C . GLU A 1 91 ? -6.212 0.581 -4.702 1.00 89.56 91 GLU A C 1
ATOM 716 O O . GLU A 1 91 ? -5.586 0.399 -5.746 1.00 89.56 91 GLU A O 1
ATOM 721 N N . THR A 1 92 ? -5.651 1.147 -3.630 1.00 86.69 92 THR A N 1
ATOM 722 C CA . THR A 1 92 ? -4.235 1.530 -3.584 1.00 86.69 92 THR A CA 1
ATOM 723 C C . THR A 1 92 ? -3.323 0.309 -3.723 1.00 86.69 92 THR A C 1
ATOM 725 O O . THR A 1 92 ? -2.395 0.350 -4.525 1.00 86.69 92 THR A O 1
ATOM 728 N N . GLU A 1 93 ? -3.614 -0.811 -3.053 1.00 82.38 93 GLU A N 1
ATOM 729 C CA . GLU A 1 93 ? -2.841 -2.055 -3.216 1.00 82.38 93 GLU A CA 1
ATOM 730 C C . GLU A 1 93 ? -2.865 -2.578 -4.661 1.00 82.38 93 GLU A C 1
ATOM 732 O O . GLU A 1 93 ? -1.830 -2.956 -5.211 1.00 82.38 93 GLU A O 1
ATOM 737 N N . GLN A 1 94 ? -4.026 -2.535 -5.323 1.00 85.19 94 GLN A N 1
ATOM 738 C CA . GLN A 1 94 ? -4.134 -2.910 -6.738 1.00 85.19 94 GLN A CA 1
ATOM 739 C C . GLN A 1 94 ? -3.299 -1.991 -7.638 1.00 85.19 94 GLN A C 1
ATOM 741 O O . GLN A 1 94 ? -2.615 -2.466 -8.544 1.00 85.19 94 GLN A O 1
ATOM 746 N N . ARG A 1 95 ? -3.307 -0.678 -7.383 1.00 84.44 95 ARG A N 1
ATOM 747 C CA . ARG A 1 95 ? -2.502 0.294 -8.141 1.00 84.44 95 ARG A CA 1
ATOM 748 C C . ARG A 1 95 ? -1.005 0.093 -7.936 1.00 84.44 95 ARG A C 1
ATOM 750 O O . ARG A 1 95 ? -0.254 0.196 -8.906 1.00 84.44 95 ARG A O 1
ATOM 757 N N . ILE A 1 96 ? -0.573 -0.222 -6.715 1.00 81.12 96 ILE A N 1
ATOM 758 C CA . ILE A 1 96 ? 0.825 -0.563 -6.417 1.00 81.12 96 ILE A CA 1
ATOM 759 C C . ILE A 1 96 ? 1.225 -1.820 -7.193 1.00 81.12 96 ILE A C 1
ATOM 761 O O . ILE A 1 96 ? 2.260 -1.810 -7.858 1.00 81.12 96 ILE A O 1
ATOM 765 N N . ALA A 1 97 ? 0.399 -2.872 -7.166 1.00 80.50 97 ALA A N 1
ATOM 766 C CA . ALA A 1 97 ? 0.665 -4.112 -7.894 1.00 80.50 97 ALA A CA 1
ATOM 767 C C . ALA A 1 97 ? 0.811 -3.872 -9.406 1.00 80.50 97 ALA A C 1
ATOM 769 O O . ALA A 1 97 ? 1.822 -4.257 -9.991 1.00 80.50 97 ALA A O 1
ATOM 770 N N . LEU A 1 98 ? -0.134 -3.147 -10.013 1.00 82.06 98 LEU A N 1
ATOM 771 C CA . LEU A 1 98 ? -0.079 -2.785 -11.434 1.00 82.06 98 LEU A CA 1
ATOM 772 C C . LEU A 1 98 ? 1.140 -1.917 -11.770 1.00 82.06 98 LEU A C 1
ATOM 774 O O . LEU A 1 98 ? 1.764 -2.092 -12.813 1.00 82.06 98 LEU A O 1
ATOM 778 N N . SER A 1 99 ? 1.507 -0.982 -10.890 1.00 81.38 99 SER A N 1
ATOM 779 C CA . SER A 1 99 ? 2.668 -0.110 -11.108 1.00 81.38 99 SER A CA 1
ATOM 780 C C . SER A 1 99 ? 3.985 -0.887 -11.037 1.00 81.38 99 SER A C 1
ATOM 782 O O . SER A 1 99 ? 4.889 -0.624 -11.831 1.00 81.38 99 SER A O 1
ATOM 784 N N . ARG A 1 100 ? 4.081 -1.874 -10.133 1.00 79.75 100 ARG A N 1
ATOM 785 C CA . ARG A 1 100 ? 5.220 -2.801 -10.032 1.00 79.75 100 ARG A CA 1
ATOM 786 C C . ARG A 1 100 ? 5.337 -3.683 -11.272 1.00 79.75 100 ARG A C 1
ATOM 788 O O . ARG A 1 100 ? 6.425 -3.797 -11.829 1.00 79.75 100 ARG A O 1
ATOM 795 N N . GLU A 1 101 ? 4.227 -4.256 -11.732 1.00 80.88 101 GLU A N 1
ATOM 796 C CA . GLU A 1 101 ? 4.185 -5.036 -12.972 1.00 80.88 101 GLU A CA 1
ATOM 797 C C . GLU A 1 101 ? 4.640 -4.185 -14.161 1.00 80.88 101 GLU A C 1
ATOM 799 O O . GLU A 1 101 ? 5.581 -4.548 -14.859 1.00 80.88 101 GLU A O 1
ATOM 804 N N . TYR A 1 102 ? 4.069 -2.989 -14.317 1.00 82.44 102 TYR A N 1
ATOM 805 C CA . TYR A 1 102 ? 4.428 -2.063 -15.389 1.00 82.44 102 TYR A CA 1
ATOM 806 C C . TYR A 1 102 ? 5.910 -1.653 -15.356 1.00 82.44 102 TYR A C 1
ATOM 808 O O . TYR A 1 102 ? 6.558 -1.562 -16.404 1.00 82.44 102 TYR A O 1
ATOM 816 N N . TYR A 1 103 ? 6.472 -1.420 -14.165 1.00 81.06 103 TYR A N 1
ATOM 817 C CA . TYR A 1 103 ? 7.907 -1.187 -14.002 1.00 81.06 103 TYR A CA 1
ATOM 818 C C . TYR A 1 103 ? 8.722 -2.389 -14.485 1.00 81.06 103 TYR A C 1
ATOM 820 O O . TYR A 1 103 ? 9.623 -2.223 -15.308 1.00 81.06 103 TYR A O 1
ATOM 828 N N . ASN A 1 104 ? 8.371 -3.590 -14.029 1.00 83.12 104 ASN A N 1
ATOM 829 C CA . ASN A 1 104 ? 9.074 -4.818 -14.380 1.00 83.12 104 ASN A CA 1
ATOM 830 C C . ASN A 1 104 ? 9.005 -5.109 -15.882 1.00 83.12 104 ASN A C 1
ATOM 832 O O . ASN A 1 104 ? 10.044 -5.371 -16.480 1.00 83.12 104 ASN A O 1
ATOM 836 N N . THR A 1 105 ? 7.852 -4.932 -16.529 1.00 84.75 105 THR A N 1
ATOM 837 C CA . THR A 1 105 ? 7.722 -5.067 -17.990 1.00 84.75 105 THR A CA 1
ATOM 838 C C . THR A 1 105 ? 8.598 -4.059 -18.742 1.00 84.75 105 THR A C 1
ATOM 840 O O . THR A 1 105 ? 9.208 -4.389 -19.758 1.00 84.75 105 THR A O 1
ATOM 843 N N . MET A 1 106 ? 8.722 -2.819 -18.254 1.00 85.00 106 MET A N 1
ATOM 844 C CA . MET A 1 106 ? 9.636 -1.839 -18.858 1.00 85.00 106 MET A CA 1
ATOM 845 C C . MET A 1 106 ? 11.106 -2.240 -18.716 1.00 85.00 106 MET A C 1
ATOM 847 O O . MET A 1 106 ? 11.894 -1.973 -19.625 1.00 85.00 106 MET A O 1
ATOM 851 N N . ILE A 1 107 ? 11.487 -2.829 -17.581 1.00 84.69 107 ILE A N 1
ATOM 852 C CA . ILE A 1 107 ? 12.846 -3.328 -17.340 1.00 84.69 107 ILE A CA 1
ATOM 853 C C . ILE A 1 107 ? 13.131 -4.543 -18.219 1.00 84.69 107 ILE A C 1
ATOM 855 O O . ILE A 1 107 ? 14.193 -4.602 -18.830 1.00 84.69 107 ILE A O 1
ATOM 859 N N . GLU A 1 108 ? 12.172 -5.455 -18.352 1.00 85.62 108 GLU A N 1
ATOM 860 C CA . GLU A 1 108 ? 12.251 -6.603 -19.252 1.00 85.62 108 GLU A CA 1
ATOM 861 C C . GLU A 1 108 ? 12.459 -6.155 -20.701 1.00 85.62 108 GLU A C 1
ATOM 863 O O . GLU A 1 108 ? 13.425 -6.567 -21.342 1.00 85.62 108 GLU A O 1
ATOM 868 N N . TYR A 1 109 ? 11.629 -5.229 -21.192 1.00 86.19 109 TYR A N 1
ATOM 869 C CA . TYR A 1 109 ? 11.775 -4.665 -22.534 1.00 86.19 109 TYR A CA 1
ATOM 870 C C . TYR A 1 109 ? 13.125 -3.961 -22.722 1.00 86.19 109 TYR A C 1
ATOM 872 O O . TYR A 1 109 ? 13.772 -4.111 -23.757 1.00 86.19 109 TYR A O 1
ATOM 880 N N . TRP A 1 110 ? 13.574 -3.196 -21.721 1.00 85.56 110 TRP A N 1
ATOM 881 C CA . TRP A 1 110 ? 14.876 -2.530 -21.749 1.00 85.56 110 TRP A CA 1
ATOM 882 C C . TRP A 1 110 ? 16.027 -3.534 -21.838 1.00 85.56 110 TRP A C 1
ATOM 884 O O . TRP A 1 110 ? 16.865 -3.417 -22.729 1.00 85.56 110 TRP A O 1
ATOM 894 N N . ASN A 1 111 ? 16.049 -4.531 -20.955 1.00 87.06 111 ASN A N 1
ATOM 895 C CA . ASN A 1 111 ? 17.098 -5.545 -20.904 1.00 87.06 111 ASN A CA 1
ATOM 896 C C . ASN A 1 111 ? 17.100 -6.400 -22.183 1.00 87.06 111 ASN A C 1
ATOM 898 O O . ASN A 1 111 ? 18.151 -6.573 -22.792 1.00 87.06 111 ASN A O 1
ATOM 902 N N . SER A 1 112 ? 15.927 -6.821 -22.666 1.00 86.56 112 SER A N 1
ATOM 903 C CA . SER A 1 112 ? 15.788 -7.578 -23.917 1.00 86.56 112 SER A CA 1
ATOM 904 C C . SER A 1 112 ? 16.305 -6.799 -25.137 1.00 86.56 112 SER A C 1
ATOM 906 O O . SER A 1 112 ? 16.991 -7.355 -25.999 1.00 86.56 112 SER A O 1
ATOM 908 N N . ARG A 1 113 ? 16.069 -5.479 -25.199 1.00 85.44 113 ARG A N 1
ATOM 909 C CA . ARG A 1 113 ? 16.623 -4.631 -26.270 1.00 85.44 113 ARG A CA 1
ATOM 910 C C . ARG A 1 113 ? 18.138 -4.484 -26.209 1.00 85.44 113 ARG A C 1
ATOM 912 O O . ARG A 1 113 ? 18.764 -4.391 -27.259 1.00 85.44 113 ARG A O 1
ATOM 919 N N . LEU A 1 114 ? 18.739 -4.481 -25.019 1.00 84.69 114 LEU A N 1
ATOM 920 C CA . LEU A 1 114 ? 20.202 -4.463 -24.890 1.00 84.69 114 LEU A CA 1
ATOM 921 C C . LEU A 1 114 ? 20.849 -5.746 -25.436 1.00 84.69 114 LEU A C 1
ATOM 923 O O . LEU A 1 114 ? 22.010 -5.717 -25.846 1.00 84.69 114 LEU A O 1
ATOM 927 N N . GLU A 1 115 ? 20.107 -6.851 -25.465 1.00 83.88 115 GLU A N 1
ATOM 928 C CA . GLU A 1 115 ? 20.570 -8.152 -25.956 1.00 83.88 115 GLU A CA 1
ATOM 929 C C . GLU A 1 115 ? 20.254 -8.389 -27.446 1.00 83.88 115 GLU A C 1
ATOM 931 O O . GLU A 1 115 ? 20.890 -9.225 -28.089 1.00 83.88 115 GLU A O 1
ATOM 936 N N . THR A 1 116 ? 19.328 -7.622 -28.030 1.00 86.56 116 THR A N 1
ATOM 937 C CA . THR A 1 116 ? 18.862 -7.792 -29.418 1.00 86.56 116 THR A CA 1
ATOM 938 C C . THR A 1 116 ? 19.662 -6.935 -30.411 1.00 86.56 116 THR A C 1
ATOM 940 O O . THR A 1 116 ? 19.899 -5.754 -30.181 1.00 86.56 116 THR A O 1
ATOM 943 N N . ILE A 1 117 ? 20.065 -7.490 -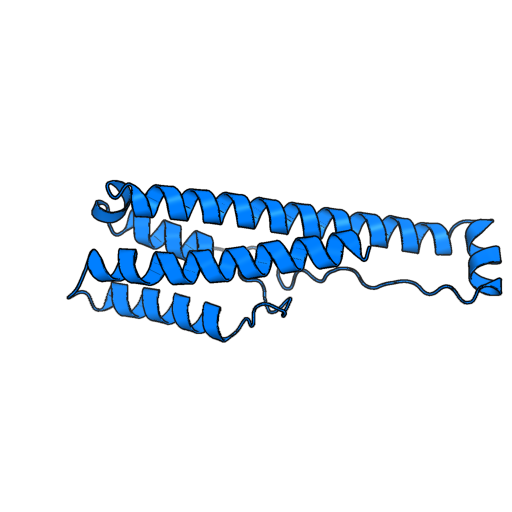31.560 1.00 84.19 117 ILE A N 1
ATOM 944 C CA . ILE A 1 117 ? 20.763 -6.753 -32.638 1.00 84.19 117 ILE A CA 1
ATOM 945 C C . ILE A 1 117 ? 19.729 -6.011 -33.512 1.00 84.19 117 ILE A C 1
ATOM 947 O O . ILE A 1 117 ? 18.714 -6.618 -33.853 1.00 84.19 117 ILE A O 1
ATOM 951 N N . PRO A 1 118 ? 19.955 -4.740 -33.921 1.00 80.31 118 PRO A N 1
ATOM 952 C CA . PRO A 1 118 ? 21.187 -3.940 -33.803 1.00 80.31 118 PRO A CA 1
ATOM 953 C C . PRO A 1 118 ? 21.309 -3.106 -32.518 1.00 80.31 118 PRO A C 1
ATOM 955 O O . PRO A 1 118 ? 22.375 -2.542 -32.257 1.00 80.31 118 PRO A O 1
ATOM 958 N N . ASP A 1 119 ? 20.254 -3.037 -31.709 1.00 79.06 119 ASP A N 1
ATOM 959 C CA . ASP A 1 119 ? 20.185 -2.198 -30.507 1.00 79.06 119 ASP A CA 1
ATOM 960 C C . ASP A 1 119 ? 21.309 -2.503 -29.505 1.00 79.06 119 ASP A C 1
ATOM 962 O O . ASP A 1 119 ? 21.907 -1.577 -28.963 1.00 79.06 119 ASP A O 1
ATOM 966 N N . GLY A 1 120 ? 21.693 -3.770 -29.336 1.00 79.62 120 GLY A N 1
ATOM 967 C CA . GLY A 1 120 ? 22.807 -4.193 -28.485 1.00 79.62 120 GLY A CA 1
ATOM 968 C C . GLY A 1 120 ? 24.184 -3.674 -28.927 1.00 79.62 120 GLY A C 1
ATOM 969 O O . GLY A 1 120 ? 25.085 -3.508 -28.102 1.00 79.62 120 GLY A O 1
ATOM 970 N N . TRP A 1 121 ? 24.378 -3.361 -30.213 1.00 81.38 121 TRP A N 1
ATOM 971 C CA . TRP A 1 121 ? 25.626 -2.756 -30.704 1.00 81.38 121 TRP A CA 1
ATOM 972 C C . TRP A 1 121 ? 25.686 -1.265 -30.389 1.00 81.38 121 TRP A C 1
ATOM 974 O O . TRP A 1 121 ? 26.697 -0.780 -29.876 1.00 81.38 121 TRP A O 1
ATOM 984 N N . VAL A 1 122 ? 24.580 -0.554 -30.618 1.00 82.19 122 VAL A N 1
ATOM 985 C CA . VAL A 1 122 ? 24.427 0.853 -30.216 1.00 82.19 122 VAL A CA 1
ATOM 986 C C . VAL A 1 122 ? 24.513 0.977 -28.694 1.00 82.19 122 VAL A C 1
ATOM 988 O O . VAL A 1 122 ? 25.147 1.897 -28.181 1.00 82.19 122 VAL A O 1
ATOM 991 N N . ALA A 1 123 ? 23.953 0.007 -27.968 1.00 80.19 123 ALA A N 1
ATOM 992 C CA . ALA A 1 123 ? 24.000 -0.067 -26.518 1.00 80.19 123 ALA A CA 1
ATOM 993 C C . ALA A 1 123 ? 25.436 -0.137 -25.980 1.00 80.19 123 ALA A C 1
ATOM 995 O O . ALA A 1 123 ? 25.791 0.606 -25.063 1.00 80.19 123 ALA A O 1
ATOM 996 N N . LYS A 1 124 ? 26.272 -0.994 -26.582 1.00 78.19 124 LYS A N 1
ATOM 997 C CA . LYS A 1 124 ? 27.695 -1.131 -26.238 1.00 78.19 124 LYS A CA 1
ATOM 998 C C . LYS A 1 124 ? 28.489 0.136 -26.548 1.00 78.19 124 LYS A C 1
ATOM 1000 O O . LYS A 1 124 ? 29.287 0.552 -25.714 1.00 78.19 124 LYS A O 1
ATOM 1005 N N . LEU A 1 125 ? 28.239 0.779 -27.693 1.00 83.44 125 LEU A N 1
ATOM 1006 C CA . LEU A 1 125 ? 28.868 2.061 -28.037 1.00 83.44 125 LEU A CA 1
ATOM 1007 C C . LEU A 1 125 ? 28.461 3.182 -27.064 1.00 83.44 125 LEU A C 1
ATOM 1009 O O . LEU A 1 125 ? 29.290 3.996 -26.670 1.00 83.44 125 LEU A O 1
ATOM 1013 N N . GLY A 1 126 ? 27.190 3.205 -26.659 1.00 81.88 126 GLY A N 1
ATOM 1014 C CA . GLY A 1 126 ? 26.619 4.201 -25.749 1.00 81.88 126 GLY A CA 1
ATOM 1015 C C . GLY A 1 126 ? 26.770 3.894 -24.255 1.00 81.88 126 GLY A C 1
ATOM 1016 O O . GLY A 1 126 ? 26.244 4.647 -23.441 1.00 81.88 126 GLY A O 1
ATOM 1017 N N . SER A 1 127 ? 27.460 2.811 -23.871 1.00 82.50 127 SER A N 1
ATOM 1018 C CA . SER A 1 127 ? 27.620 2.369 -22.470 1.00 82.50 127 SER A CA 1
ATOM 1019 C C . SER A 1 127 ? 26.299 2.172 -21.702 1.00 82.50 127 SER A C 1
ATOM 1021 O O . SER A 1 127 ? 26.225 2.406 -20.491 1.00 82.50 127 SER A O 1
ATOM 1023 N N . PHE A 1 128 ? 25.240 1.734 -22.386 1.00 82.38 128 PHE A N 1
ATOM 1024 C CA . PHE A 1 128 ? 23.953 1.451 -21.751 1.00 82.38 128 PHE A CA 1
ATOM 1025 C C . PHE A 1 128 ? 24.022 0.150 -20.937 1.00 82.38 128 PHE A C 1
ATOM 1027 O O . PHE A 1 128 ? 24.509 -0.870 -21.421 1.00 82.38 128 PHE A O 1
ATOM 1034 N N . LYS A 1 129 ? 23.532 0.185 -19.690 1.00 82.81 129 LYS A N 1
ATOM 1035 C CA . LYS A 1 129 ? 23.578 -0.947 -18.750 1.00 82.81 129 LYS A CA 1
ATOM 1036 C C . LYS A 1 129 ? 22.187 -1.552 -18.511 1.00 82.81 129 LYS A C 1
ATOM 1038 O O 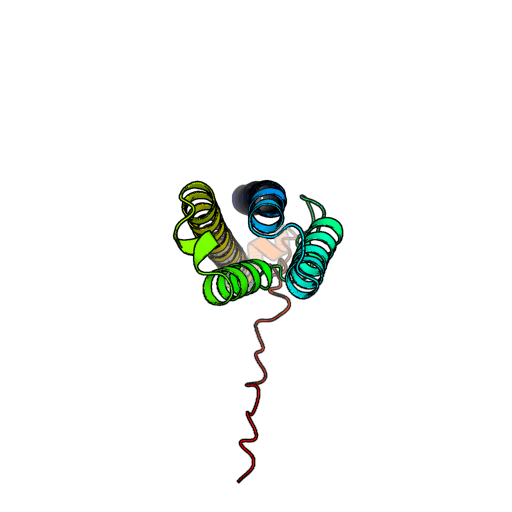. LYS A 1 129 ? 21.200 -0.801 -18.523 1.00 82.81 129 LYS A O 1
ATOM 1043 N N . PRO A 1 130 ? 22.106 -2.872 -18.259 1.00 80.31 130 PRO A N 1
ATOM 1044 C CA . PRO A 1 130 ? 20.878 -3.502 -17.797 1.00 80.31 130 PRO A CA 1
ATOM 1045 C C . PRO A 1 130 ? 20.456 -2.912 -16.453 1.00 80.31 130 PRO A C 1
ATOM 1047 O O . PRO A 1 130 ? 21.273 -2.376 -15.698 1.00 80.31 130 PRO A O 1
ATOM 1050 N N . ARG A 1 131 ? 19.157 -2.976 -16.181 1.00 79.69 131 ARG A N 1
ATOM 1051 C CA . ARG A 1 131 ? 18.563 -2.468 -14.944 1.00 79.69 131 ARG A CA 1
ATOM 1052 C C . ARG A 1 131 ? 17.941 -3.606 -14.149 1.00 79.69 131 ARG A C 1
ATOM 1054 O O . ARG A 1 131 ? 17.555 -4.628 -14.715 1.00 79.69 131 ARG A O 1
ATOM 1061 N N . HIS A 1 132 ? 17.859 -3.406 -12.840 1.00 77.62 132 HIS A N 1
ATOM 1062 C CA . HIS A 1 132 ? 17.271 -4.368 -11.919 1.00 77.62 132 HIS A CA 1
ATOM 1063 C C . HIS A 1 132 ? 15.747 -4.272 -11.942 1.00 77.62 132 HIS A C 1
ATOM 1065 O O . HIS A 1 132 ? 15.186 -3.183 -12.083 1.00 77.62 132 HIS A O 1
ATOM 1071 N N . PHE A 1 133 ? 15.093 -5.423 -11.817 1.00 74.25 133 PHE A N 1
ATOM 1072 C CA . PHE A 1 133 ? 13.659 -5.483 -11.582 1.00 74.25 133 PHE A CA 1
ATOM 1073 C C . PHE A 1 133 ? 13.330 -4.878 -10.221 1.00 74.25 133 PHE A C 1
ATOM 1075 O O . PHE A 1 133 ? 14.158 -4.867 -9.309 1.00 74.25 133 PHE A O 1
ATOM 1082 N N . PHE A 1 134 ? 12.100 -4.400 -10.080 1.00 67.69 134 PHE A N 1
ATOM 1083 C CA . PHE A 1 134 ? 11.558 -4.106 -8.770 1.00 67.69 134 PHE A CA 1
ATOM 1084 C C . PHE A 1 134 ? 11.336 -5.446 -8.064 1.00 67.69 134 PHE A C 1
ATOM 1086 O O . PHE A 1 134 ? 10.430 -6.204 -8.426 1.00 67.69 134 PHE A O 1
ATOM 1093 N N . GLU A 1 135 ? 12.211 -5.770 -7.111 1.00 59.59 135 GLU A N 1
ATOM 1094 C CA . GLU A 1 135 ? 12.141 -7.018 -6.358 1.00 59.59 135 GLU A CA 1
ATOM 1095 C C . GLU A 1 135 ? 10.845 -7.052 -5.543 1.00 59.59 135 GLU A C 1
ATOM 1097 O O . GLU A 1 135 ? 10.650 -6.298 -4.589 1.00 59.59 135 GLU A O 1
ATOM 1102 N N . ALA A 1 136 ? 9.941 -7.960 -5.909 1.00 50.59 136 ALA A N 1
ATOM 1103 C CA . ALA A 1 136 ? 8.935 -8.429 -4.978 1.00 50.59 136 ALA A CA 1
ATOM 1104 C C . ALA A 1 136 ? 9.649 -9.376 -4.012 1.00 50.59 136 ALA A C 1
ATOM 1106 O O . ALA A 1 136 ? 9.843 -10.553 -4.315 1.00 50.59 136 ALA A O 1
ATOM 1107 N N . SER A 1 137 ? 10.075 -8.868 -2.859 1.00 42.12 137 SER A N 1
ATOM 1108 C CA . SER A 1 137 ? 10.478 -9.721 -1.744 1.00 42.12 137 SER A CA 1
ATOM 1109 C C . SER A 1 137 ? 9.261 -10.542 -1.287 1.00 42.12 137 SER A C 1
ATOM 1111 O O . SER A 1 137 ? 8.549 -10.146 -0.375 1.00 42.12 137 SER A O 1
ATOM 1113 N N . GLY A 1 138 ? 8.983 -11.672 -1.955 1.00 39.72 138 GLY A N 1
ATOM 1114 C CA . GLY A 1 138 ? 7.975 -12.639 -1.500 1.00 39.72 138 GLY A CA 1
ATOM 1115 C C . GLY A 1 138 ? 7.169 -13.433 -2.535 1.00 39.72 138 GLY A C 1
ATOM 1116 O O . GLY A 1 138 ? 6.247 -14.132 -2.121 1.00 39.72 138 GLY A O 1
ATOM 1117 N N . PHE A 1 139 ? 7.461 -13.384 -3.843 1.00 35.69 139 PHE A N 1
ATOM 1118 C CA . PHE A 1 139 ? 6.692 -14.171 -4.832 1.00 35.69 139 PHE A CA 1
ATOM 1119 C C . PHE A 1 139 ? 7.228 -15.576 -5.153 1.00 35.69 139 PHE A C 1
ATOM 1121 O O . PHE A 1 139 ? 6.653 -16.259 -5.997 1.00 35.69 139 PHE A O 1
ATOM 1128 N N . GLU A 1 140 ? 8.210 -16.086 -4.407 1.00 29.61 140 GLU A N 1
ATOM 1129 C CA . GLU A 1 140 ? 8.357 -17.537 -4.241 1.00 29.61 140 GLU A CA 1
ATOM 1130 C C . GLU A 1 140 ? 7.581 -17.980 -3.000 1.00 29.61 140 GLU A C 1
ATOM 1132 O O . GLU A 1 140 ? 8.114 -18.167 -1.907 1.00 29.61 140 GLU A O 1
ATOM 1137 N N . ARG A 1 141 ? 6.269 -18.165 -3.170 1.00 39.53 141 ARG A N 1
ATOM 1138 C CA . ARG A 1 141 ? 5.512 -19.032 -2.269 1.00 39.53 141 ARG A CA 1
ATOM 1139 C C . ARG A 1 141 ? 6.101 -20.437 -2.388 1.00 39.53 141 ARG A C 1
ATOM 1141 O O . ARG A 1 141 ? 5.714 -21.198 -3.272 1.00 39.53 141 ARG A O 1
ATOM 1148 N N . ALA A 1 142 ? 6.948 -20.821 -1.438 1.00 33.09 142 ALA A N 1
ATOM 1149 C CA . ALA A 1 142 ? 6.897 -22.188 -0.950 1.00 33.09 142 ALA A CA 1
ATOM 1150 C C . ALA A 1 142 ? 5.443 -22.411 -0.520 1.00 33.09 142 ALA A C 1
ATOM 1152 O O . ALA A 1 142 ? 4.969 -21.787 0.430 1.00 33.09 142 ALA A O 1
ATOM 1153 N N . ALA A 1 143 ? 4.698 -23.203 -1.294 1.00 33.12 143 ALA A N 1
ATOM 1154 C CA . ALA A 1 143 ? 3.362 -23.628 -0.921 1.00 33.12 143 ALA A CA 1
ATOM 1155 C C . ALA A 1 143 ? 3.435 -24.127 0.524 1.00 33.12 143 ALA A C 1
ATOM 1157 O O . ALA A 1 143 ? 4.136 -25.102 0.803 1.00 33.12 143 ALA A O 1
ATOM 1158 N N . VAL A 1 144 ? 2.778 -23.421 1.447 1.00 42.50 144 VAL A N 1
ATOM 1159 C CA . VAL A 1 144 ? 2.643 -23.881 2.825 1.00 42.50 144 VAL A CA 1
ATOM 1160 C C . VAL A 1 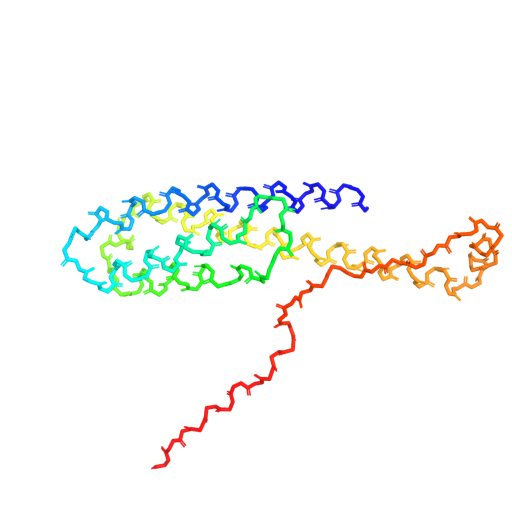144 ? 1.914 -25.211 2.726 1.00 42.50 144 VAL A C 1
ATOM 1162 O O . VAL A 1 144 ? 0.714 -25.259 2.459 1.00 42.50 144 VAL A O 1
ATOM 1165 N N . ARG A 1 145 ? 2.671 -26.303 2.849 1.00 34.84 145 ARG A N 1
ATOM 1166 C CA . ARG A 1 145 ? 2.135 -27.649 2.973 1.00 34.84 145 ARG A CA 1
ATOM 1167 C C . ARG A 1 145 ? 1.371 -27.643 4.291 1.00 34.84 145 ARG A C 1
ATOM 1169 O O . ARG A 1 145 ? 1.971 -27.732 5.358 1.00 34.84 145 ARG A O 1
ATOM 1176 N N . LEU A 1 146 ? 0.058 -27.458 4.214 1.00 37.72 146 LEU A N 1
ATOM 1177 C CA . LEU A 1 146 ? -0.824 -27.753 5.327 1.00 37.72 146 LEU A CA 1
ATOM 1178 C C . LEU A 1 146 ? -0.732 -29.265 5.527 1.00 37.72 146 LEU A C 1
ATOM 1180 O O . LEU A 1 146 ? -1.350 -30.037 4.798 1.00 37.72 146 LEU A O 1
ATOM 1184 N N . ALA A 1 147 ? 0.115 -29.680 6.467 1.00 40.75 147 ALA A N 1
ATOM 1185 C CA . ALA A 1 147 ? -0.001 -30.989 7.074 1.00 40.75 147 ALA A CA 1
ATOM 1186 C C . ALA A 1 147 ? -1.304 -30.958 7.877 1.00 40.75 147 ALA A C 1
ATOM 1188 O O . ALA A 1 147 ? -1.336 -30.508 9.021 1.00 40.75 147 ALA A O 1
ATOM 1189 N N . LEU A 1 148 ? -2.399 -31.344 7.227 1.00 39.56 148 LEU A N 1
ATOM 1190 C CA . LEU A 1 148 ? -3.559 -31.833 7.948 1.00 39.56 148 LEU A CA 1
ATOM 1191 C C . LEU A 1 148 ? -3.067 -33.085 8.677 1.00 39.56 148 LEU A C 1
ATOM 1193 O O . LEU A 1 148 ? -2.582 -34.017 8.040 1.00 39.56 148 LEU A O 1
ATOM 1197 N N . ALA A 1 149 ? -3.066 -33.028 10.006 1.00 42.47 149 ALA A N 1
ATOM 1198 C CA . ALA A 1 149 ? -2.925 -34.222 10.817 1.00 42.47 149 ALA A CA 1
ATOM 1199 C C . ALA A 1 149 ? -4.152 -35.104 10.547 1.00 42.47 149 ALA A C 1
ATOM 1201 O O . ALA A 1 149 ? -5.275 -34.596 10.604 1.00 42.47 149 ALA A O 1
ATOM 1202 N N . ASP A 1 150 ? -3.902 -36.366 10.201 1.00 40.66 150 ASP A N 1
ATOM 1203 C CA . ASP A 1 150 ? -4.910 -37.429 10.169 1.00 40.66 150 ASP A CA 1
ATOM 1204 C C . ASP A 1 150 ? -5.506 -37.674 11.567 1.00 40.66 150 ASP A C 1
ATOM 1206 O O . ASP A 1 150 ? -4.745 -37.581 12.565 1.00 40.66 150 ASP A O 1
#

Secondary structure (DSSP, 8-state):
-HHHHHHHHHHHHHHHHHHHHHHHHHHHT-TT-HHHHHHHHHHHHHHHHS-TT---S-GGGHHHHHHHHHHH-HHHHH-HHHHHHHHHHHHHHHHHHHHHHHHHHHHHHHHHHHHSTTHHHHHHHTT---------TT------------

pLDDT: mean 72.68, std 15.7, range [29.61, 9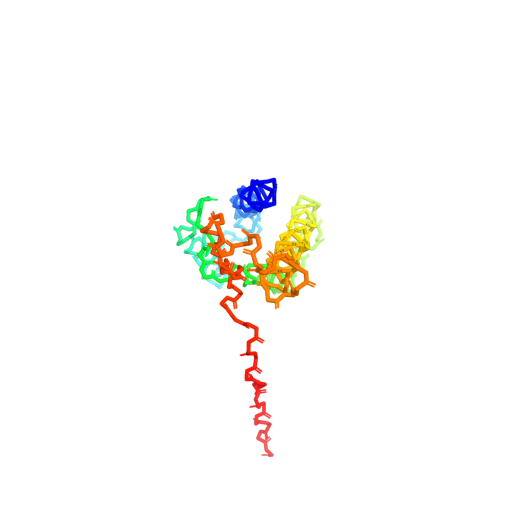1.56]

Foldseek 3Di:
DVVLLVQLLVLLLVLLVLLVVLLVVLCVLPVDDPVSVVLSVVSVCLSVVDDSNDPDADPPVPLVSLVVSCVVRVVLVVDPVSVVSSVSNVVSVVSNVVSLVVQQVVLVVVVVLCVDPPSVVVCVVVVPDRDDRSDNNDPPPPPPPPPPDD

Radius of gyration: 20.38 Å; chains: 1; bounding box: 50×46×60 Å

Sequence (150 aa):
MRRADSLIEVELKRRHDLITRLLPVVTASREHERQTQESVAQLRTQTEASPPDCAGPDPTAVLPVVRALAERYPALQSDRLFGELQRSLSETEQRIALSREYYNTMIEYWNSRLETIPDGWVAKLGSFKPRHFFEASGFERAAVRLALAD